Protein AF-A0A9Q2QU69-F1 (afdb_monomer_lite)

pLDDT: mean 86.37, std 10.82, range [48.69, 97.31]

Foldseek 3Di:
DDDDDPDDWWDDDQKDWDKDADPVNPDIDFDAQWFWADPPDRDTDGHPPNVVVVTDIDGTDIDGCDRGRDDDDDDDDPDDD

Structure (mmCIF, N/CA/C/O backbone):
data_AF-A0A9Q2QU69-F1
#
_entry.id   AF-A0A9Q2QU69-F1
#
loop_
_atom_site.group_PDB
_atom_site.id
_atom_site.type_symbol
_atom_site.label_atom_id
_atom_site.label_alt_id
_atom_site.label_comp_id
_atom_site.label_asym_id
_atom_site.label_entity_id
_atom_site.label_seq_id
_atom_site.pdbx_PDB_ins_code
_atom_site.Cartn_x
_atom_site.Cartn_y
_atom_site.Cartn_z
_atom_site.occupancy
_atom_site.B_iso_or_equiv
_atom_site.auth_seq_id
_atom_site.auth_comp_id
_atom_site.auth_asym_id
_atom_site.auth_atom_id
_atom_site.pdbx_PDB_model_num
ATOM 1 N N . GLN A 1 1 ? -9.214 19.007 -9.496 1.00 61.53 1 GLN A N 1
ATOM 2 C CA . GLN A 1 1 ? -8.741 17.816 -8.764 1.00 61.53 1 GLN A CA 1
ATOM 3 C C . GLN A 1 1 ? -9.745 16.729 -9.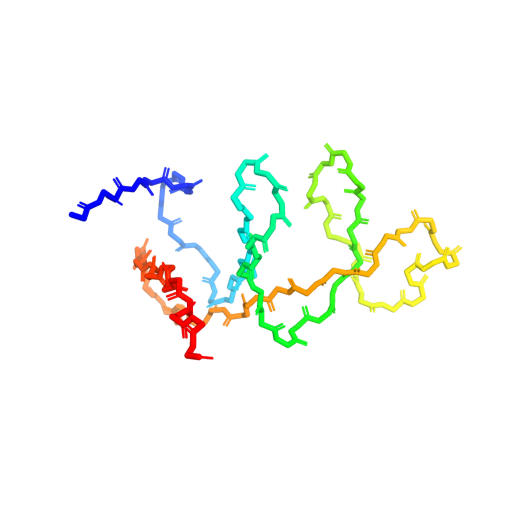064 1.00 61.53 1 GLN A C 1
ATOM 5 O O . GLN A 1 1 ? -10.923 16.973 -8.840 1.00 61.53 1 GLN A O 1
ATOM 10 N N . ASP A 1 2 ? -9.295 15.606 -9.615 1.00 77.75 2 ASP A N 1
ATOM 11 C CA . ASP A 1 2 ? -10.167 14.467 -9.900 1.00 77.75 2 ASP A CA 1
ATOM 12 C C . ASP A 1 2 ? -10.046 13.461 -8.756 1.00 77.75 2 ASP A C 1
ATOM 14 O O . ASP A 1 2 ? -8.948 12.996 -8.445 1.00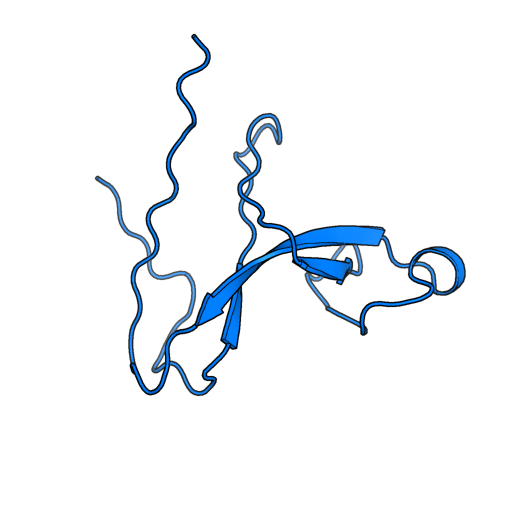 77.75 2 ASP A O 1
ATOM 18 N N . CYS A 1 3 ? -11.173 13.158 -8.114 1.00 84.19 3 CYS A N 1
ATOM 19 C CA . CYS A 1 3 ? -11.273 12.151 -7.063 1.00 84.19 3 CYS A CA 1
ATOM 20 C C . CYS A 1 3 ? -11.999 10.923 -7.614 1.00 84.19 3 CYS A C 1
ATOM 22 O O . CYS A 1 3 ? -13.013 11.050 -8.298 1.00 84.19 3 CYS A O 1
ATOM 24 N N . ALA A 1 4 ? -11.501 9.731 -7.288 1.00 87.19 4 ALA A N 1
ATOM 25 C CA . ALA A 1 4 ? -12.128 8.470 -7.661 1.00 87.19 4 ALA A CA 1
ATOM 26 C C . ALA A 1 4 ? -12.157 7.519 -6.462 1.00 87.19 4 ALA A C 1
ATOM 28 O O . ALA A 1 4 ? -11.148 7.337 -5.779 1.00 87.19 4 ALA A O 1
ATOM 29 N N . ALA A 1 5 ? -13.310 6.889 -6.225 1.00 89.81 5 ALA A N 1
ATOM 30 C CA . ALA A 1 5 ? -13.452 5.869 -5.194 1.00 89.81 5 ALA A CA 1
ATOM 31 C C . ALA A 1 5 ? -12.802 4.559 -5.664 1.00 89.81 5 ALA A C 1
ATOM 33 O O . ALA A 1 5 ? -13.308 3.896 -6.570 1.00 89.81 5 ALA A O 1
ATOM 34 N N . ILE A 1 6 ? -11.678 4.190 -5.046 1.00 87.12 6 ILE A N 1
ATOM 35 C CA . ILE A 1 6 ? -10.927 2.963 -5.371 1.00 87.12 6 ILE A CA 1
ATOM 36 C C . ILE A 1 6 ? -11.345 1.753 -4.531 1.00 87.12 6 ILE A C 1
ATOM 38 O O . ILE A 1 6 ? -11.129 0.615 -4.938 1.00 87.12 6 ILE A O 1
ATOM 42 N N . LEU A 1 7 ? -11.940 1.994 -3.363 1.00 89.25 7 LEU A N 1
ATOM 43 C CA . LEU A 1 7 ? -12.496 0.970 -2.493 1.00 89.25 7 LEU A CA 1
ATOM 44 C C . LEU A 1 7 ? -13.964 1.313 -2.253 1.00 89.25 7 LEU A C 1
ATOM 46 O O . LEU A 1 7 ? -14.295 2.444 -1.907 1.00 89.25 7 LEU A O 1
ATOM 50 N N . GLN A 1 8 ? -14.837 0.352 -2.536 1.00 90.12 8 GLN A N 1
ATOM 51 C CA . GLN A 1 8 ? -16.285 0.509 -2.436 1.00 90.12 8 GLN A CA 1
ATOM 52 C C . GLN A 1 8 ? -16.743 0.106 -1.027 1.00 90.12 8 GLN A C 1
ATOM 54 O O . GLN A 1 8 ? -16.293 -0.916 -0.511 1.00 90.12 8 GLN A O 1
ATOM 59 N N . GLY A 1 9 ? -17.673 0.865 -0.445 1.00 93.00 9 GLY A N 1
ATOM 60 C CA . GLY A 1 9 ? -18.221 0.602 0.891 1.00 93.00 9 GLY A CA 1
ATOM 61 C C . GLY A 1 9 ? -17.438 1.254 2.036 1.00 93.00 9 GLY A C 1
ATOM 62 O O . GLY A 1 9 ? -16.514 2.033 1.809 1.00 93.00 9 GLY A O 1
ATOM 63 N N . GLU A 1 10 ? -17.852 0.961 3.273 1.00 96.44 10 GLU A N 1
ATOM 64 C CA . GLU A 1 10 ? -17.211 1.498 4.479 1.00 96.44 10 GLU A CA 1
ATOM 65 C C . GLU A 1 10 ? -15.858 0.825 4.742 1.00 96.44 10 GLU A C 1
ATOM 67 O O . GLU A 1 10 ? -15.689 -0.382 4.556 1.00 96.44 10 GLU A O 1
ATOM 72 N N . LEU A 1 11 ? -14.899 1.605 5.237 1.00 95.75 11 LEU A N 1
ATOM 73 C CA . LEU A 1 11 ? -13.632 1.087 5.732 1.00 95.75 11 LEU A CA 1
ATOM 74 C C . LEU A 1 11 ? -13.855 0.278 7.018 1.00 95.75 11 LEU A C 1
ATOM 76 O O . LEU A 1 11 ? -14.456 0.765 7.971 1.00 95.75 11 LEU A O 1
ATOM 80 N N . THR A 1 12 ? -13.327 -0.947 7.055 1.00 96.38 12 THR A N 1
ATOM 81 C CA . THR A 1 12 ? -13.483 -1.872 8.194 1.00 96.38 12 THR A CA 1
ATOM 82 C C . THR A 1 12 ? -12.182 -2.173 8.941 1.00 96.38 12 THR A C 1
ATOM 84 O O . THR A 1 12 ? -12.210 -2.840 9.971 1.00 96.38 12 THR A O 1
ATOM 87 N N . ALA A 1 13 ? -11.032 -1.747 8.416 1.00 95.44 13 ALA A N 1
ATOM 88 C CA . ALA A 1 13 ? -9.726 -1.889 9.052 1.00 95.44 13 ALA A CA 1
ATOM 89 C C . ALA A 1 13 ? -9.182 -0.526 9.496 1.00 95.44 13 ALA A C 1
ATOM 91 O O . ALA A 1 13 ? -9.503 0.491 8.894 1.00 95.44 13 ALA A O 1
ATOM 92 N N . GLN A 1 14 ? -8.311 -0.518 10.506 1.00 96.62 14 GLN A N 1
ATOM 93 C CA . GLN A 1 14 ? -7.580 0.686 10.912 1.00 96.62 14 GLN A CA 1
ATOM 94 C C . GLN A 1 14 ? -6.402 0.996 9.978 1.00 96.62 14 GLN A C 1
ATOM 96 O O . GLN A 1 14 ? -6.067 2.152 9.747 1.00 96.62 14 GLN A O 1
ATOM 101 N N . TYR A 1 15 ? -5.738 -0.036 9.456 1.00 94.94 15 TYR A N 1
ATOM 102 C CA . TYR A 1 15 ? -4.536 0.132 8.647 1.00 94.94 15 TYR A CA 1
ATOM 103 C C . TYR A 1 15 ? -4.771 -0.334 7.217 1.00 94.94 15 TYR A C 1
ATOM 105 O O . TYR A 1 15 ? -5.063 -1.506 6.978 1.00 94.94 15 TYR A O 1
ATOM 113 N N . TYR A 1 16 ? -4.549 0.569 6.265 1.00 93.31 16 TYR A N 1
ATOM 114 C CA . TYR A 1 16 ? -4.551 0.272 4.834 1.00 93.31 16 TYR A CA 1
ATOM 115 C C . TYR A 1 16 ? -3.159 0.466 4.244 1.00 93.31 16 TYR A C 1
ATOM 117 O O . TYR A 1 16 ? -2.435 1.392 4.601 1.00 93.31 16 TYR A O 1
ATOM 125 N N . TYR A 1 17 ? -2.779 -0.400 3.307 1.00 92.00 17 TYR A N 1
ATOM 126 C CA . TYR A 1 17 ? -1.505 -0.313 2.596 1.00 92.00 17 TYR A CA 1
ATOM 127 C C . TYR A 1 17 ? -1.766 0.067 1.147 1.00 92.00 17 TYR A C 1
ATOM 129 O O . TYR A 1 17 ? -2.256 -0.740 0.361 1.00 92.00 17 TYR A O 1
ATOM 137 N N . VAL A 1 18 ? -1.427 1.303 0.794 1.00 90.94 18 VAL A N 1
ATOM 138 C CA . VAL A 1 18 ? -1.734 1.882 -0.514 1.00 90.94 18 VAL A CA 1
ATOM 139 C C . VAL A 1 18 ? -0.467 2.012 -1.350 1.00 90.94 18 VAL A C 1
ATOM 141 O O . VAL A 1 18 ? 0.593 2.416 -0.863 1.00 90.94 18 VAL A O 1
ATOM 144 N N . ARG A 1 19 ? -0.584 1.674 -2.631 1.00 89.00 19 ARG A N 1
ATOM 145 C CA . ARG A 1 19 ? 0.426 1.917 -3.658 1.00 89.00 19 ARG A CA 1
ATOM 146 C C . ARG A 1 19 ? -0.278 2.336 -4.936 1.00 89.00 19 ARG A C 1
ATOM 148 O O . ARG A 1 19 ? -1.270 1.722 -5.310 1.00 89.00 19 ARG A O 1
ATOM 155 N N . ALA A 1 20 ? 0.278 3.322 -5.624 1.00 88.00 20 ALA A N 1
ATOM 156 C CA . ALA A 1 20 ? -0.191 3.740 -6.937 1.00 88.00 20 ALA A CA 1
ATOM 157 C C . ALA A 1 20 ? 0.993 3.908 -7.893 1.00 88.00 20 ALA A C 1
ATOM 159 O O . ALA A 1 20 ? 2.126 4.151 -7.465 1.00 88.00 20 ALA A O 1
ATOM 160 N N . GLN A 1 21 ? 0.732 3.787 -9.190 1.00 87.19 21 GLN A N 1
ATOM 161 C CA . GLN A 1 21 ? 1.679 4.097 -10.257 1.00 87.19 21 GLN A CA 1
ATOM 162 C C . GLN A 1 21 ? 0.932 4.791 -11.391 1.00 87.19 21 GLN A C 1
ATOM 164 O O . GLN A 1 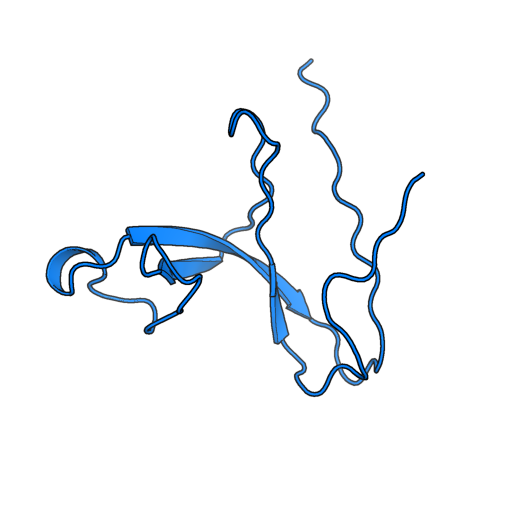21 ? -0.254 4.534 -11.593 1.00 87.19 21 GLN A O 1
ATOM 169 N N . ASN A 1 22 ? 1.609 5.674 -12.119 1.00 85.31 22 ASN A N 1
ATOM 170 C CA . ASN A 1 22 ? 1.053 6.203 -13.361 1.00 85.31 22 ASN A CA 1
ATOM 171 C C . ASN A 1 22 ? 1.115 5.137 -14.473 1.00 85.31 22 ASN A C 1
ATOM 173 O O . ASN A 1 22 ? 1.841 4.152 -14.359 1.00 85.31 22 ASN A O 1
ATOM 177 N N . GLY A 1 23 ? 0.378 5.338 -15.572 1.00 82.88 23 GLY A N 1
ATOM 178 C CA . GLY A 1 23 ? 0.280 4.347 -16.657 1.00 82.88 23 GLY A CA 1
ATOM 179 C C . GLY A 1 23 ? 1.613 3.986 -17.333 1.00 82.88 23 GLY A C 1
ATOM 180 O O . GLY A 1 23 ? 1.725 2.928 -17.942 1.00 82.88 23 GLY A O 1
ATOM 181 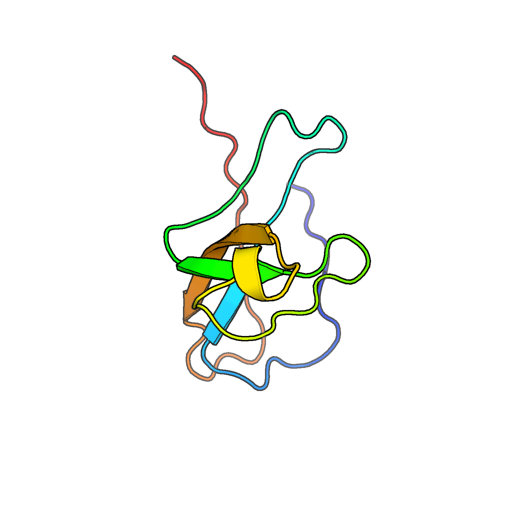N N . THR A 1 24 ? 2.638 4.830 -17.197 1.00 86.75 24 THR A N 1
ATOM 182 C CA . THR A 1 24 ? 3.998 4.595 -17.710 1.00 86.75 24 THR A CA 1
ATOM 183 C C . THR A 1 24 ? 4.950 4.005 -16.668 1.00 86.75 24 THR A C 1
ATOM 185 O O . THR A 1 24 ? 6.117 3.780 -16.974 1.00 86.75 24 THR A O 1
ATOM 188 N N . ASN A 1 25 ? 4.492 3.781 -15.431 1.00 83.69 25 ASN A N 1
ATOM 189 C CA . ASN A 1 25 ? 5.291 3.349 -14.280 1.00 83.69 25 ASN A CA 1
ATOM 190 C C . ASN A 1 25 ? 6.499 4.245 -13.940 1.00 83.69 25 ASN A C 1
ATOM 192 O O . ASN A 1 25 ? 7.376 3.829 -13.184 1.00 83.69 25 ASN A O 1
ATOM 196 N N . THR A 1 26 ? 6.553 5.471 -14.464 1.00 84.88 26 THR A N 1
ATOM 197 C CA . THR A 1 26 ? 7.642 6.428 -14.206 1.00 84.88 26 THR A CA 1
ATOM 198 C C . THR A 1 26 ? 7.466 7.169 -12.887 1.00 84.88 26 THR A C 1
ATOM 200 O O . THR A 1 26 ? 8.440 7.645 -12.312 1.00 84.88 26 THR A O 1
ATOM 203 N N . ILE A 1 27 ? 6.231 7.252 -12.389 1.00 84.50 27 ILE A N 1
ATOM 204 C CA . ILE A 1 27 ? 5.903 7.817 -11.086 1.00 84.50 27 ILE A CA 1
ATOM 205 C C . ILE A 1 27 ? 5.249 6.713 -10.271 1.00 84.50 27 ILE A C 1
ATOM 207 O O . ILE A 1 27 ? 4.264 6.105 -10.694 1.00 84.50 27 ILE A O 1
ATOM 211 N N . SER A 1 28 ? 5.804 6.459 -9.091 1.00 86.31 28 SER A N 1
ATOM 212 C CA . SER A 1 28 ? 5.234 5.532 -8.125 1.00 86.31 28 SER A CA 1
ATOM 213 C C . SER A 1 28 ? 5.023 6.227 -6.795 1.00 86.31 28 SER A C 1
ATOM 215 O O . SER A 1 28 ? 5.957 6.805 -6.238 1.00 86.31 28 SER A O 1
ATOM 217 N N . TRP A 1 29 ? 3.823 6.085 -6.251 1.00 87.88 29 TRP A N 1
ATOM 218 C CA . TRP A 1 29 ? 3.503 6.484 -4.894 1.00 87.88 29 TRP A CA 1
ATOM 219 C C . TRP A 1 29 ? 3.564 5.249 -4.008 1.00 87.88 29 TRP A C 1
ATOM 221 O O . TRP A 1 29 ? 2.749 4.333 -4.121 1.00 87.88 29 TRP A O 1
ATOM 231 N N . GLY A 1 30 ? 4.557 5.228 -3.131 1.00 85.12 30 GLY A N 1
ATOM 232 C CA . GLY A 1 30 ? 4.757 4.198 -2.124 1.00 85.12 30 GLY A CA 1
ATOM 233 C C . GLY A 1 30 ? 5.445 4.805 -0.907 1.00 85.12 30 GLY A C 1
ATOM 234 O O . GLY A 1 30 ? 6.147 5.808 -1.017 1.00 85.12 30 GLY A O 1
ATOM 235 N N . GLY A 1 31 ? 5.191 4.237 0.266 1.00 88.56 31 GLY A N 1
ATOM 236 C CA . GLY A 1 31 ? 5.852 4.609 1.514 1.00 88.56 31 GLY A CA 1
ATOM 237 C C . GLY A 1 31 ? 7.012 3.675 1.850 1.00 88.56 31 GLY A C 1
ATOM 238 O O . GLY A 1 31 ? 7.673 3.125 0.972 1.00 88.56 31 GLY A O 1
ATOM 239 N N . SER A 1 32 ? 7.260 3.491 3.143 1.00 91.00 32 SER A N 1
ATOM 240 C CA . SER A 1 32 ? 8.360 2.677 3.671 1.00 91.00 32 SER A CA 1
ATOM 241 C C . SER A 1 32 ? 7.978 1.225 3.973 1.00 91.00 32 SER A C 1
ATOM 243 O O . SER A 1 32 ? 8.855 0.415 4.270 1.00 91.00 32 SER A O 1
ATOM 245 N N . ALA A 1 33 ? 6.693 0.862 3.909 1.00 92.62 33 ALA A N 1
ATOM 246 C CA . ALA A 1 33 ? 6.255 -0.483 4.253 1.00 92.62 33 ALA A CA 1
ATOM 247 C C . ALA A 1 33 ? 6.558 -1.459 3.109 1.00 92.62 33 ALA A C 1
ATOM 249 O O . ALA A 1 33 ? 5.879 -1.454 2.083 1.00 92.62 33 ALA A O 1
ATOM 250 N N . THR A 1 34 ? 7.567 -2.312 3.287 1.00 92.31 34 THR A N 1
ATOM 251 C CA . THR A 1 34 ? 7.880 -3.392 2.340 1.00 92.31 34 THR A CA 1
ATOM 252 C C . THR A 1 34 ? 7.002 -4.615 2.605 1.00 9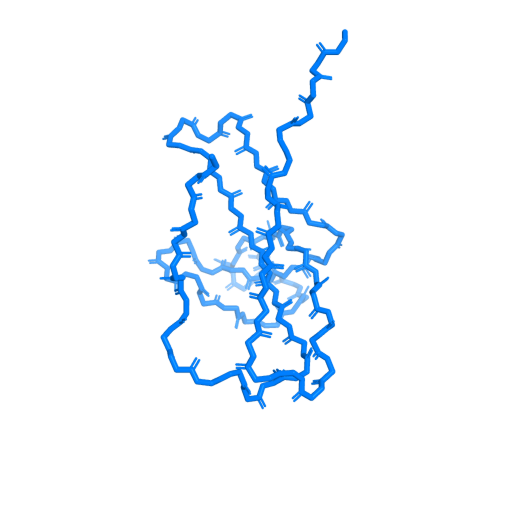2.31 34 THR A C 1
ATOM 254 O O . THR A 1 34 ? 6.970 -5.131 3.728 1.00 92.31 34 THR A O 1
ATOM 257 N N . LEU A 1 35 ? 6.300 -5.072 1.565 1.00 91.88 35 LEU A N 1
ATOM 258 C CA . LEU A 1 35 ? 5.410 -6.234 1.569 1.00 91.88 35 LEU A CA 1
ATOM 259 C C . LEU A 1 35 ? 5.744 -7.172 0.396 1.00 91.88 35 LEU A C 1
ATOM 261 O O . LEU A 1 35 ? 6.192 -6.714 -0.658 1.00 91.88 35 LEU A O 1
ATOM 265 N N . CYS A 1 36 ? 5.493 -8.474 0.568 1.00 92.56 36 CYS A N 1
ATOM 266 C CA . CYS A 1 36 ? 5.624 -9.459 -0.507 1.00 92.56 36 CYS A CA 1
ATOM 267 C C . CYS A 1 36 ? 4.351 -9.478 -1.362 1.00 92.56 36 CYS A C 1
ATOM 269 O O . CYS A 1 36 ? 3.285 -9.795 -0.829 1.00 92.56 36 CYS A O 1
ATOM 271 N N . VAL A 1 37 ? 4.458 -9.213 -2.667 1.00 89.38 37 VAL A N 1
ATOM 272 C CA . VAL A 1 37 ? 3.324 -9.240 -3.608 1.00 89.38 37 VAL A CA 1
ATOM 273 C C . VAL A 1 37 ? 3.514 -10.265 -4.724 1.00 89.38 37 VAL A C 1
ATOM 275 O O . VAL A 1 37 ? 4.627 -10.488 -5.207 1.00 89.38 37 VAL A O 1
ATOM 278 N N . LEU A 1 38 ? 2.408 -10.870 -5.162 1.00 86.06 38 LEU A N 1
ATOM 279 C CA . LEU A 1 38 ? 2.348 -11.621 -6.417 1.00 86.06 38 LEU A CA 1
ATOM 280 C C . LEU A 1 38 ? 2.040 -10.648 -7.574 1.00 86.06 38 LEU A C 1
ATOM 282 O O . LEU A 1 38 ? 1.112 -9.845 -7.454 1.00 86.06 38 LEU A O 1
ATOM 286 N N . ARG A 1 39 ? 2.797 -10.716 -8.681 1.00 69.50 39 ARG A N 1
ATOM 287 C CA . ARG A 1 39 ? 2.744 -9.727 -9.784 1.00 69.50 39 ARG A CA 1
ATOM 288 C C . ARG A 1 39 ? 1.354 -9.533 -10.397 1.00 69.50 39 ARG A C 1
ATOM 290 O O . ARG A 1 39 ? 1.043 -8.427 -10.816 1.00 69.50 39 ARG A O 1
ATOM 297 N N . GLU A 1 40 ? 0.538 -10.581 -10.441 1.00 61.38 40 GLU A N 1
ATOM 298 C CA . GLU A 1 40 ? -0.702 -10.595 -11.231 1.00 61.38 40 GLU A CA 1
ATOM 299 C C . GLU A 1 40 ? -1.962 -10.216 -10.438 1.00 61.38 40 GLU A C 1
ATOM 301 O O . GLU A 1 40 ? -3.005 -9.996 -11.042 1.00 61.38 40 GLU A O 1
ATOM 306 N N . ALA A 1 41 ? -1.899 -10.124 -9.102 1.00 56.06 41 ALA A N 1
ATOM 307 C CA . ALA A 1 41 ? -3.128 -10.092 -8.297 1.00 56.06 41 ALA A CA 1
ATOM 308 C C . ALA A 1 41 ? -3.133 -9.145 -7.082 1.00 56.06 41 ALA A C 1
ATOM 310 O O . ALA A 1 41 ? -4.071 -9.201 -6.293 1.00 56.06 41 ALA A O 1
ATOM 311 N N . PHE A 1 42 ? -2.111 -8.300 -6.871 1.00 63.28 42 PHE A N 1
ATOM 312 C CA . PHE A 1 42 ? -1.999 -7.484 -5.639 1.00 63.28 42 PHE A CA 1
ATOM 313 C C . PHE A 1 42 ? -2.168 -8.312 -4.342 1.00 63.28 42 PHE A C 1
ATOM 315 O O . PHE A 1 42 ? -2.543 -7.801 -3.289 1.00 63.28 42 PHE A O 1
ATOM 322 N N . VAL A 1 43 ? -1.871 -9.615 -4.389 1.00 72.56 43 VAL A N 1
ATOM 323 C CA . VAL A 1 43 ? -2.017 -10.496 -3.230 1.00 72.56 43 VAL A CA 1
ATOM 324 C C . VAL A 1 43 ? -0.793 -10.328 -2.341 1.00 72.56 43 VAL A C 1
ATOM 326 O O . VAL A 1 43 ? 0.322 -10.669 -2.740 1.00 72.56 43 VAL A O 1
ATOM 329 N N . ILE A 1 44 ? -1.011 -9.823 -1.127 1.00 75.81 44 ILE A N 1
ATOM 330 C CA . ILE A 1 44 ? 0.027 -9.662 -0.106 1.00 75.81 44 ILE A CA 1
ATOM 331 C C . ILE A 1 44 ? 0.155 -10.966 0.687 1.00 75.81 44 ILE A C 1
ATOM 333 O O . ILE A 1 44 ? -0.810 -11.438 1.291 1.00 75.81 44 ILE A O 1
ATOM 337 N N . LYS A 1 45 ? 1.352 -11.559 0.716 1.00 81.94 45 LYS A N 1
ATOM 338 C CA . LYS A 1 45 ? 1.626 -12.801 1.462 1.00 81.94 45 LYS A CA 1
ATOM 339 C C . LYS A 1 45 ? 2.744 -12.592 2.472 1.00 81.94 45 LYS A C 1
ATOM 341 O O . LYS A 1 45 ? 3.837 -13.132 2.323 1.00 81.94 45 LYS A O 1
ATOM 346 N N . GLY A 1 46 ? 2.466 -11.848 3.536 1.00 85.06 46 GLY A N 1
ATOM 347 C CA . GLY A 1 46 ? 3.458 -11.551 4.570 1.00 85.06 46 GLY A CA 1
ATOM 348 C C . GLY A 1 46 ? 4.553 -10.596 4.082 1.00 85.06 46 GLY A C 1
ATOM 349 O O . GLY A 1 46 ? 4.388 -9.898 3.080 1.00 85.06 46 GLY A O 1
ATOM 350 N N . ARG A 1 47 ? 5.661 -10.533 4.830 1.00 90.38 47 ARG A N 1
ATOM 351 C CA . ARG A 1 47 ? 6.674 -9.465 4.693 1.00 90.38 47 ARG A CA 1
ATOM 352 C C . ARG A 1 47 ? 8.107 -9.959 4.515 1.00 90.38 47 ARG A C 1
ATOM 354 O O . ARG A 1 47 ? 8.982 -9.155 4.233 1.00 90.38 47 ARG A O 1
ATOM 361 N N . THR A 1 48 ? 8.357 -11.249 4.720 1.00 92.06 48 THR A N 1
ATOM 362 C CA . THR A 1 48 ? 9.708 -11.814 4.795 1.00 92.06 48 THR A CA 1
ATOM 363 C C . THR A 1 48 ? 9.927 -12.889 3.739 1.00 92.06 48 THR A C 1
ATOM 365 O O . THR A 1 48 ? 8.981 -13.538 3.269 1.00 92.06 48 THR A O 1
ATOM 368 N N . ASN A 1 49 ? 11.203 -13.073 3.381 1.00 92.19 49 ASN A N 1
ATOM 369 C CA . ASN A 1 49 ? 11.681 -14.083 2.437 1.00 92.19 49 ASN A CA 1
ATOM 370 C C . ASN A 1 49 ? 10.914 -14.061 1.103 1.00 92.19 49 ASN A C 1
ATOM 372 O O . ASN A 1 49 ? 10.625 -15.116 0.540 1.00 92.19 49 ASN A O 1
ATOM 376 N N . CYS A 1 50 ? 10.546 -12.870 0.608 1.00 92.38 50 CYS A N 1
ATOM 377 C CA . CYS A 1 50 ? 9.671 -12.731 -0.557 1.00 92.38 50 CYS A CA 1
ATOM 378 C C . CYS A 1 50 ? 10.239 -13.473 -1.774 1.00 92.38 50 CYS A C 1
ATOM 380 O O . CYS A 1 50 ? 9.548 -14.316 -2.340 1.00 92.38 50 CYS A O 1
ATOM 382 N N . ALA A 1 51 ? 11.518 -13.247 -2.095 1.00 91.31 51 ALA A N 1
ATOM 383 C CA . ALA A 1 51 ? 12.183 -13.870 -3.239 1.00 91.31 51 ALA A CA 1
ATOM 384 C C . ALA A 1 51 ? 12.229 -15.406 -3.145 1.00 91.31 51 ALA A C 1
ATOM 386 O O . ALA A 1 51 ? 11.887 -16.088 -4.106 1.00 91.31 51 ALA A O 1
ATOM 387 N N . GLN A 1 52 ? 12.566 -15.959 -1.971 1.00 94.12 52 GLN A N 1
ATOM 388 C CA . GLN A 1 52 ? 12.581 -17.415 -1.738 1.00 94.12 52 GLN A CA 1
ATOM 389 C C . GLN A 1 52 ? 11.195 -18.050 -1.903 1.00 94.12 52 GLN A C 1
ATOM 391 O O . GLN A 1 52 ? 11.076 -19.239 -2.177 1.00 94.12 52 GLN A O 1
ATOM 396 N N . ARG A 1 53 ? 10.140 -17.251 -1.728 1.00 90.50 53 ARG A N 1
ATOM 397 C CA . ARG A 1 53 ? 8.742 -17.668 -1.836 1.00 90.50 53 ARG A CA 1
ATOM 398 C C . ARG A 1 53 ? 8.119 -17.301 -3.192 1.00 90.50 53 ARG A C 1
ATOM 400 O O . ARG A 1 53 ? 6.910 -17.441 -3.345 1.00 90.50 53 ARG A O 1
ATOM 407 N N . GLY A 1 54 ? 8.917 -16.820 -4.153 1.00 89.31 54 GLY A N 1
ATOM 408 C CA . GLY A 1 54 ? 8.465 -16.443 -5.497 1.00 89.31 54 GLY A CA 1
ATOM 409 C C . GLY A 1 54 ? 7.712 -15.107 -5.583 1.00 89.31 54 GLY A C 1
ATOM 410 O O . GLY A 1 54 ? 7.100 -14.816 -6.607 1.00 89.31 54 GLY A O 1
ATOM 411 N N . TYR A 1 55 ? 7.746 -14.289 -4.529 1.00 90.94 55 TYR A N 1
ATOM 412 C CA . TYR A 1 55 ? 7.104 -12.973 -4.480 1.00 90.94 55 TYR A CA 1
ATOM 413 C C . TYR A 1 55 ? 8.092 -11.842 -4.762 1.00 90.94 55 TYR A C 1
ATOM 415 O O . TYR A 1 55 ? 9.292 -11.946 -4.505 1.00 90.94 55 TYR A O 1
ATOM 423 N N . GLN A 1 56 ? 7.557 -10.708 -5.208 1.00 90.06 56 GLN A N 1
ATOM 424 C CA . GLN A 1 56 ? 8.308 -9.470 -5.354 1.00 90.06 56 GLN A CA 1
ATOM 425 C C . GLN A 1 56 ? 8.180 -8.614 -4.090 1.00 90.06 56 GLN A C 1
ATOM 427 O O . GLN A 1 56 ? 7.087 -8.454 -3.547 1.00 90.06 56 GLN A O 1
ATOM 432 N N . GLU A 1 57 ? 9.284 -8.018 -3.642 1.00 91.31 57 GLU A N 1
ATOM 433 C CA . GLU A 1 57 ? 9.238 -6.967 -2.625 1.00 91.31 57 GLU A CA 1
ATOM 434 C C . GLU A 1 57 ? 8.712 -5.673 -3.232 1.00 91.31 57 GLU A C 1
ATOM 436 O O . GLU A 1 57 ? 9.186 -5.206 -4.268 1.00 91.31 57 GLU A O 1
ATOM 441 N N . THR A 1 58 ? 7.697 -5.092 -2.603 1.00 90.50 58 THR A N 1
ATOM 442 C CA . THR A 1 58 ? 7.073 -3.857 -3.073 1.00 90.50 58 THR A CA 1
ATOM 443 C C . THR A 1 58 ? 6.782 -2.932 -1.903 1.00 90.50 58 THR A C 1
ATOM 445 O O . THR A 1 58 ? 6.393 -3.375 -0.823 1.00 90.50 58 THR A O 1
ATOM 448 N N . ARG A 1 59 ? 6.995 -1.630 -2.120 1.00 90.62 59 ARG A N 1
ATOM 449 C CA . ARG A 1 59 ? 6.799 -0.586 -1.114 1.00 90.62 59 ARG A CA 1
ATOM 450 C C . ARG A 1 59 ? 5.389 -0.007 -1.164 1.00 90.62 59 ARG A C 1
ATOM 452 O O . ARG A 1 59 ? 4.917 0.394 -2.227 1.00 90.62 59 ARG A O 1
ATOM 459 N N . PHE A 1 60 ? 4.770 0.086 0.006 1.00 91.56 60 PHE A N 1
ATOM 460 C CA . PHE A 1 60 ? 3.437 0.628 0.239 1.00 91.56 60 PHE A CA 1
ATOM 461 C C . PHE A 1 60 ? 3.491 1.758 1.263 1.00 91.56 60 PHE A C 1
ATOM 463 O O . PHE A 1 60 ? 4.357 1.805 2.140 1.00 91.56 60 PHE A O 1
ATOM 470 N N . ARG A 1 61 ? 2.561 2.702 1.142 1.00 92.06 61 ARG A N 1
ATOM 471 C CA . ARG A 1 61 ? 2.275 3.692 2.179 1.00 92.06 61 ARG A CA 1
ATOM 472 C C . ARG A 1 61 ? 1.260 3.075 3.131 1.00 92.06 61 ARG A C 1
ATOM 474 O O . ARG A 1 61 ? 0.175 2.706 2.696 1.00 92.06 61 ARG A O 1
ATOM 481 N N . GLN A 1 62 ? 1.620 2.958 4.404 1.00 93.62 62 GLN A N 1
ATOM 482 C CA . GLN A 1 62 ? 0.647 2.636 5.441 1.00 93.62 62 GLN A CA 1
ATOM 483 C C . GLN A 1 62 ? -0.171 3.894 5.739 1.00 93.62 62 GLN A C 1
ATOM 485 O O . GLN A 1 62 ? 0.399 4.960 5.968 1.00 93.62 62 GLN A O 1
ATOM 490 N N . VAL A 1 63 ? -1.488 3.759 5.708 1.00 94.25 63 VAL A N 1
ATOM 491 C CA . VAL A 1 63 ? -2.463 4.774 6.096 1.00 94.25 63 VAL A CA 1
ATOM 492 C C . VAL A 1 63 ? -3.133 4.270 7.367 1.00 94.25 63 VAL A C 1
ATOM 494 O O . VAL A 1 63 ? -3.646 3.152 7.375 1.00 94.25 63 VAL A O 1
ATOM 497 N N . ASP A 1 64 ? -3.077 5.064 8.432 1.00 95.94 64 ASP A N 1
ATOM 498 C CA . ASP A 1 64 ? -3.849 4.837 9.654 1.00 95.94 64 ASP A CA 1
ATOM 499 C C . ASP A 1 64 ? -5.152 5.624 9.533 1.00 95.94 64 ASP A C 1
ATOM 501 O O . ASP A 1 64 ? -5.143 6.854 9.552 1.00 95.94 64 ASP A O 1
ATOM 505 N N . THR A 1 65 ? -6.251 4.909 9.327 1.00 96.56 65 THR A N 1
ATOM 506 C CA . THR A 1 65 ? -7.594 5.475 9.203 1.00 96.56 65 THR A CA 1
ATOM 507 C C . THR A 1 65 ? -8.321 5.514 10.544 1.00 96.56 65 THR A C 1
ATOM 509 O O . THR A 1 65 ? -9.440 6.016 10.603 1.00 96.56 65 THR A O 1
ATOM 512 N N . GLY A 1 66 ? -7.725 5.000 11.628 1.00 96.94 66 GLY A N 1
ATOM 513 C CA . GLY A 1 66 ? -8.416 4.848 12.908 1.00 96.94 66 GLY A CA 1
ATOM 514 C C . GLY A 1 66 ? -9.732 4.083 12.741 1.00 96.94 66 GLY A C 1
ATOM 515 O O . GLY A 1 66 ? -9.768 3.007 12.148 1.00 96.94 66 GLY A O 1
ATOM 516 N N . GLU A 1 67 ? -10.822 4.683 13.220 1.00 96.69 67 GLU A N 1
ATOM 517 C CA . GLU A 1 67 ? -12.196 4.178 13.071 1.00 96.69 67 GLU A CA 1
ATOM 518 C C . GLU A 1 67 ? -12.974 4.876 11.937 1.00 96.69 67 GLU A C 1
ATOM 520 O O . GLU A 1 67 ? -14.193 4.734 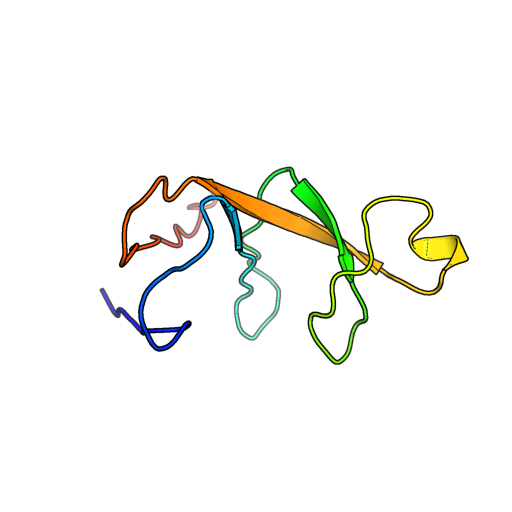11.823 1.00 96.69 67 GLU A O 1
ATOM 525 N N . ALA A 1 68 ? -12.296 5.675 11.105 1.00 97.31 68 ALA A N 1
ATOM 526 C CA . ALA A 1 68 ? -12.947 6.405 10.027 1.00 97.31 68 ALA A CA 1
ATOM 527 C C . ALA A 1 68 ? -13.540 5.437 8.996 1.00 97.31 68 ALA A C 1
ATOM 529 O O . ALA A 1 68 ? -12.856 4.555 8.484 1.00 97.31 68 ALA A O 1
ATOM 530 N N . LYS A 1 69 ? -14.811 5.656 8.644 1.00 95.88 69 LYS A N 1
ATOM 531 C CA . LYS A 1 69 ? -15.557 4.843 7.667 1.00 95.88 69 LYS A CA 1
ATOM 532 C C . LYS A 1 69 ? -15.255 5.198 6.211 1.00 95.88 69 LYS A C 1
ATOM 534 O O . LYS A 1 69 ? -15.578 4.422 5.317 1.00 95.88 69 LYS A O 1
ATOM 539 N N . GLN A 1 70 ? -14.643 6.355 5.976 1.00 95.00 70 GLN A N 1
ATOM 540 C CA . GLN A 1 70 ? -14.199 6.839 4.673 1.00 95.00 70 GLN A CA 1
ATOM 541 C C . GLN A 1 70 ? -12.891 7.613 4.854 1.00 95.00 70 GLN A C 1
ATOM 543 O O . GLN A 1 70 ? -12.693 8.269 5.878 1.00 95.00 70 GLN A O 1
ATOM 548 N N . TRP A 1 71 ? -12.003 7.529 3.864 1.00 94.44 71 TRP A N 1
ATOM 549 C CA . TRP A 1 71 ? -10.712 8.204 3.888 1.00 94.44 71 TRP A CA 1
ATOM 550 C C . TRP A 1 71 ? -10.309 8.671 2.493 1.00 94.44 71 TRP A C 1
ATOM 552 O O . TRP A 1 71 ? -10.310 7.874 1.554 1.00 94.44 71 TRP A O 1
ATOM 562 N N . ASP A 1 72 ? -9.886 9.929 2.386 1.00 93.12 72 ASP A N 1
ATOM 563 C CA . ASP A 1 72 ? -9.369 10.496 1.144 1.00 93.12 72 ASP A CA 1
ATOM 564 C C . ASP A 1 72 ? -7.839 10.568 1.191 1.00 93.12 72 ASP A C 1
ATOM 566 O O . ASP A 1 72 ? -7.232 10.979 2.182 1.00 93.12 72 ASP A O 1
ATOM 570 N N . LEU A 1 73 ? -7.193 10.155 0.100 1.00 89.94 73 LEU A N 1
ATOM 571 C CA . LEU A 1 73 ? -5.740 10.180 -0.038 1.00 89.94 73 LEU A CA 1
ATOM 572 C C . LEU A 1 73 ? -5.343 11.060 -1.219 1.00 89.94 73 LEU A C 1
ATOM 574 O O . LEU A 1 73 ? -5.691 10.769 -2.362 1.00 89.94 73 LEU A O 1
ATOM 578 N N . LEU A 1 74 ? -4.528 12.081 -0.952 1.00 88.75 74 LEU A N 1
ATOM 579 C CA . LEU A 1 74 ? -3.915 12.880 -2.004 1.00 88.75 74 LEU A CA 1
ATOM 580 C C . LEU A 1 74 ? -2.628 12.212 -2.514 1.00 88.75 74 LEU A C 1
ATOM 582 O O . LEU A 1 74 ? -1.710 11.896 -1.747 1.00 88.75 74 LEU A O 1
ATOM 586 N N . LEU A 1 75 ? -2.557 12.010 -3.830 1.00 85.25 75 LEU A N 1
ATOM 587 C CA . LEU A 1 75 ? -1.358 11.550 -4.529 1.00 85.25 75 LEU A CA 1
ATOM 588 C C . LEU A 1 75 ? -0.606 12.761 -5.085 1.00 85.25 75 LEU A C 1
ATOM 590 O O . LEU A 1 75 ? -0.890 13.246 -6.177 1.00 85.25 75 LEU A O 1
ATOM 594 N N . GLU A 1 76 ? 0.356 13.265 -4.322 1.00 80.50 76 GLU A N 1
ATOM 595 C CA . GLU A 1 76 ? 1.195 14.380 -4.762 1.00 80.50 76 GLU A CA 1
ATOM 596 C C . GLU A 1 76 ? 2.243 13.890 -5.763 1.00 80.50 76 GLU A C 1
ATOM 598 O O . GLU A 1 76 ? 3.000 12.960 -5.476 1.00 80.50 76 GLU A O 1
ATOM 603 N N . VAL A 1 77 ? 2.304 14.500 -6.948 1.00 72.00 77 VAL A N 1
ATOM 604 C CA . VAL A 1 77 ? 3.450 14.330 -7.849 1.00 72.00 77 VAL A CA 1
ATOM 605 C C . VAL A 1 77 ? 4.584 15.185 -7.282 1.00 72.00 77 VAL A C 1
ATOM 607 O O . VAL A 1 77 ? 4.415 16.404 -7.204 1.00 72.00 77 VAL A O 1
ATOM 610 N N . PRO A 1 78 ? 5.731 14.602 -6.886 1.00 63.03 78 PRO A N 1
ATOM 611 C CA . PRO A 1 78 ? 6.866 15.411 -6.480 1.00 63.03 78 PRO A CA 1
ATOM 612 C C . PRO A 1 78 ? 7.302 16.249 -7.683 1.00 63.03 78 PRO A C 1
ATOM 614 O O . PRO A 1 78 ? 7.633 15.700 -8.735 1.00 63.03 78 PRO A O 1
ATOM 617 N N . LEU A 1 79 ? 7.291 17.575 -7.540 1.00 58.16 79 LEU A N 1
ATOM 618 C CA . LEU A 1 79 ? 7.918 18.452 -8.519 1.00 58.16 79 LEU A CA 1
ATOM 619 C C . LEU A 1 79 ? 9.418 18.156 -8.486 1.00 58.16 79 LEU A C 1
ATOM 621 O O . LEU A 1 79 ? 10.081 18.408 -7.479 1.00 58.16 79 LEU A O 1
ATOM 625 N N . ILE A 1 80 ? 9.936 17.579 -9.568 1.00 57.69 80 ILE A N 1
ATOM 626 C CA . ILE A 1 80 ? 11.377 17.474 -9.780 1.00 57.69 80 ILE A CA 1
ATOM 627 C C . ILE A 1 80 ? 11.870 18.922 -9.903 1.00 57.69 80 ILE A C 1
ATOM 629 O O . ILE A 1 80 ? 11.485 19.612 -10.847 1.00 57.69 80 ILE A O 1
ATOM 633 N N . LYS A 1 81 ? 12.620 19.408 -8.909 1.00 48.69 81 LYS A N 1
ATOM 634 C CA . LYS A 1 81 ? 13.414 20.634 -9.054 1.00 48.69 81 LYS A CA 1
ATOM 635 C C . LYS A 1 81 ? 14.703 20.319 -9.792 1.00 48.69 81 LYS A C 1
ATOM 637 O O . LYS A 1 81 ? 15.267 19.237 -9.515 1.00 48.69 81 LYS A O 1
#

Sequence (81 aa):
QDCAAILQGELTAQYYYVRAQNGTNTISWGGSATLCVLREAFVIKGRTNCAQRGYQETRFRQVDTGEAKQWDLLLEVPLIK

Radius of gyration: 14.23 Å; chains: 1; bounding box: 32×38×31 Å

Secondary structure (DSSP, 8-state):
------S-S----SEEEE-EE-TTSSSEE--SEEEEE-TTT--B--SS-TGGGTPEEEEEEEEE-TT-S------PPP---